Protein AF-A0A1M5KUH8-F1 (afdb_monomer_lite)

Secondary structure (DSSP, 8-state):
----------EEEEEEE-SSEEEEEEEEE-TTS-EEEEEEEEEE-----

Radius of gyration: 16.33 Å; chains: 1; bounding box: 42×22×47 Å

Structure (mmCIF, N/CA/C/O backbone):
data_AF-A0A1M5KUH8-F1
#
_entry.id   AF-A0A1M5KUH8-F1
#
loop_
_atom_site.group_PDB
_atom_site.id
_atom_site.type_symbol
_atom_site.label_atom_id
_atom_site.label_alt_id
_atom_site.label_comp_id
_atom_site.label_asym_id
_atom_site.label_entity_id
_atom_site.label_seq_id
_atom_site.pdbx_PDB_ins_code
_atom_site.Cartn_x
_atom_site.Cartn_y
_atom_site.Cartn_z
_atom_site.occupancy
_atom_site.B_iso_or_equiv
_atom_site.auth_seq_id
_atom_site.auth_comp_id
_atom_site.auth_asym_id
_atom_site.auth_atom_id
_atom_site.pdbx_PDB_model_num
ATOM 1 N N . MET A 1 1 ? -21.796 15.341 29.091 1.00 37.50 1 MET A N 1
ATOM 2 C CA . MET A 1 1 ? -21.255 15.760 27.778 1.00 37.50 1 MET A CA 1
ATOM 3 C C . MET A 1 1 ? -20.681 14.534 27.084 1.00 37.50 1 MET A C 1
ATOM 5 O O . MET A 1 1 ? -19.782 13.916 27.638 1.00 37.50 1 MET A O 1
ATOM 9 N N . LYS A 1 2 ? -21.244 14.111 25.943 1.00 42.75 2 LYS A N 1
ATOM 10 C CA . LYS A 1 2 ? -20.699 12.984 25.171 1.00 42.75 2 LYS A CA 1
ATOM 11 C C . LYS A 1 2 ? -19.428 13.477 24.489 1.00 42.75 2 LYS A C 1
ATOM 13 O O . LYS A 1 2 ? -19.501 14.179 23.490 1.00 42.75 2 LYS A O 1
ATOM 18 N N . GLN A 1 3 ? -18.281 13.179 25.08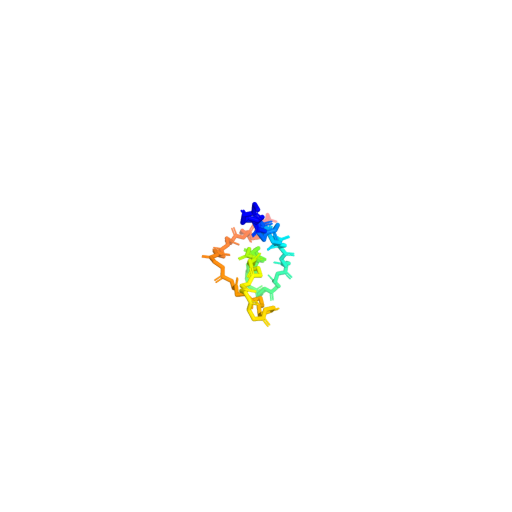7 1.00 44.53 3 GLN A N 1
ATOM 19 C CA . GLN A 1 3 ? -16.984 13.451 24.492 1.00 44.53 3 GLN A CA 1
ATOM 20 C C . GLN A 1 3 ? -16.863 12.519 23.283 1.00 44.53 3 GLN A C 1
ATOM 22 O O . GLN A 1 3 ? -16.553 11.335 23.422 1.00 44.53 3 GLN A O 1
ATOM 27 N N . THR A 1 4 ? -17.200 13.019 22.097 1.00 51.78 4 THR A N 1
ATOM 28 C CA . THR A 1 4 ? -16.834 12.384 20.835 1.00 51.78 4 THR A CA 1
ATOM 29 C C . THR A 1 4 ? -15.315 12.327 20.824 1.00 51.78 4 THR A C 1
ATOM 31 O O . THR A 1 4 ? -14.643 13.302 20.494 1.00 51.78 4 THR A O 1
ATOM 34 N N . LYS A 1 5 ? -14.756 11.193 21.267 1.00 51.69 5 LYS A N 1
ATOM 35 C CA . LYS A 1 5 ? -13.354 10.857 21.044 1.00 51.69 5 LYS A CA 1
ATOM 36 C C . LYS A 1 5 ? -13.180 10.853 19.533 1.00 51.69 5 LYS A C 1
ATOM 38 O O . LYS A 1 5 ? -13.476 9.860 18.876 1.00 51.69 5 LYS A O 1
ATOM 43 N N . HIS A 1 6 ? -12.752 11.980 18.976 1.00 50.97 6 HIS A N 1
ATOM 44 C CA . HIS A 1 6 ? -12.138 12.004 17.665 1.00 50.97 6 HIS A CA 1
ATOM 45 C C . HIS A 1 6 ? -10.951 11.055 17.782 1.00 50.97 6 HIS A C 1
ATOM 47 O O . HIS A 1 6 ? -9.920 11.415 18.345 1.00 50.97 6 HIS A O 1
ATOM 53 N N . SER A 1 7 ? -11.132 9.802 17.358 1.00 59.94 7 SER A N 1
ATOM 54 C CA . SER A 1 7 ? -10.027 8.868 17.218 1.00 59.94 7 SER A CA 1
ATOM 55 C C . SER A 1 7 ? -9.036 9.581 16.314 1.00 59.94 7 SER A C 1
ATOM 57 O O . SER A 1 7 ? -9.355 9.823 15.145 1.00 59.94 7 SER A O 1
ATOM 59 N N . ILE A 1 8 ? -7.899 10.008 16.861 1.00 60.56 8 ILE A N 1
ATOM 60 C CA . ILE A 1 8 ? -6.810 10.572 16.072 1.00 60.56 8 ILE A CA 1
ATOM 61 C C . ILE A 1 8 ? -6.532 9.510 15.016 1.00 60.56 8 ILE A C 1
ATOM 63 O O . ILE A 1 8 ? -6.106 8.404 15.349 1.00 60.56 8 ILE A O 1
ATOM 67 N N . LYS A 1 9 ? -6.919 9.783 13.765 1.00 69.00 9 LYS A N 1
ATOM 68 C CA . LYS A 1 9 ? -6.727 8.838 12.669 1.00 69.00 9 LYS A CA 1
ATOM 69 C C . LYS A 1 9 ? -5.215 8.701 12.544 1.00 69.00 9 LYS A C 1
ATOM 71 O O . LYS A 1 9 ? -4.550 9.648 12.135 1.00 69.00 9 LYS A O 1
ATOM 76 N N . ALA A 1 10 ? -4.67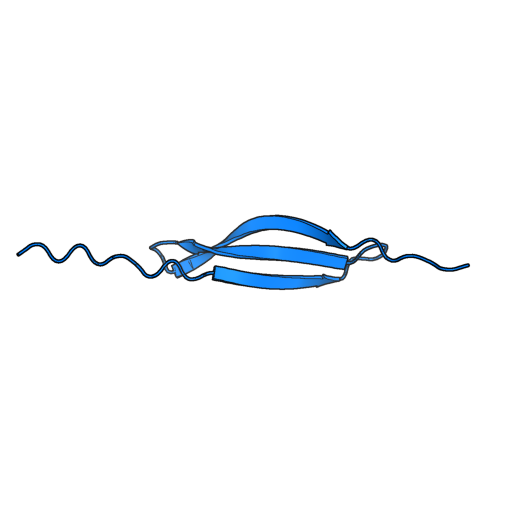4 7.580 13.008 1.00 86.69 10 ALA A N 1
ATOM 77 C CA . ALA A 1 10 ? -3.253 7.317 12.897 1.00 86.69 10 ALA A CA 1
ATOM 78 C C . ALA A 1 10 ? -2.982 6.884 11.456 1.00 86.69 10 ALA A C 1
ATOM 80 O O . ALA A 1 10 ? -3.647 5.984 10.934 1.00 86.69 10 ALA A O 1
ATOM 81 N N . HIS A 1 11 ? -2.034 7.563 10.822 1.00 91.25 11 HIS A N 1
ATOM 82 C CA . HIS A 1 11 ? -1.609 7.307 9.455 1.00 91.25 11 HIS A CA 1
ATOM 83 C C . HIS A 1 11 ? -0.114 7.005 9.465 1.00 91.25 11 HIS A C 1
ATOM 85 O O . HIS A 1 11 ? 0.620 7.577 10.273 1.00 91.25 11 HIS A O 1
ATOM 91 N N . ARG A 1 12 ? 0.330 6.121 8.575 1.00 94.00 12 ARG A N 1
ATOM 92 C CA . ARG A 1 12 ? 1.751 5.863 8.327 1.00 94.00 12 ARG A CA 1
ATOM 93 C C . ARG A 1 12 ? 1.963 5.465 6.875 1.00 94.00 12 ARG A C 1
ATOM 95 O O . ARG A 1 12 ? 1.011 5.100 6.186 1.00 94.00 12 ARG A O 1
ATOM 102 N N . TYR A 1 13 ? 3.209 5.518 6.441 1.00 94.44 13 TYR A N 1
ATOM 103 C CA . TYR A 1 13 ? 3.635 4.983 5.159 1.00 94.44 13 TYR A CA 1
ATOM 104 C C . TYR A 1 13 ? 4.714 3.924 5.374 1.00 94.44 13 TYR A C 1
ATOM 106 O O . TYR A 1 13 ? 5.461 3.978 6.351 1.00 94.44 13 TYR A O 1
ATOM 114 N N . GLU A 1 14 ? 4.774 2.967 4.460 1.00 95.38 14 GLU A N 1
ATOM 115 C CA . GLU A 1 14 ? 5.765 1.898 4.431 1.00 95.38 14 GLU A CA 1
ATOM 116 C C . GLU A 1 14 ? 6.384 1.848 3.032 1.00 95.38 14 GLU A C 1
ATOM 118 O O . GLU A 1 14 ? 5.655 1.881 2.037 1.00 95.38 14 GLU A O 1
ATOM 123 N N . LEU A 1 15 ? 7.718 1.824 2.963 1.00 95.31 15 LEU A N 1
ATOM 124 C CA . LEU A 1 15 ? 8.444 1.617 1.713 1.00 95.31 15 LEU A CA 1
ATOM 125 C C . LEU A 1 15 ? 8.543 0.113 1.463 1.00 95.31 15 LEU A C 1
ATOM 127 O O . LEU A 1 15 ? 9.051 -0.621 2.309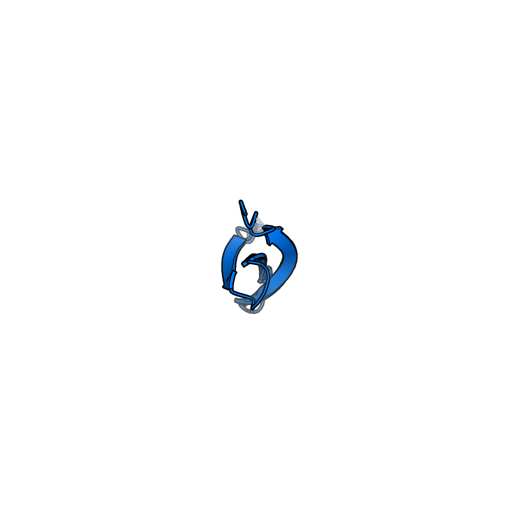 1.00 95.31 15 LEU A O 1
ATOM 131 N N . VAL A 1 16 ? 8.052 -0.330 0.313 1.00 94.94 16 VAL A N 1
ATOM 132 C CA . VAL A 1 16 ? 8.036 -1.735 -0.088 1.00 94.94 16 VAL A CA 1
ATOM 133 C C . VAL A 1 16 ? 8.894 -1.883 -1.332 1.00 94.94 16 VAL A C 1
ATOM 135 O O . VAL A 1 16 ? 8.640 -1.238 -2.346 1.00 94.94 16 VAL A O 1
ATOM 138 N N . HIS A 1 17 ? 9.907 -2.737 -1.249 1.00 93.56 17 HIS A N 1
ATOM 139 C CA . HIS A 1 17 ? 10.812 -3.004 -2.357 1.00 93.56 17 HIS A CA 1
ATOM 140 C C . HIS A 1 17 ? 10.267 -4.146 -3.213 1.00 93.56 17 HIS A C 1
ATOM 142 O O . HIS A 1 17 ? 10.103 -5.263 -2.722 1.00 93.56 17 HIS A O 1
ATOM 148 N N . GLY A 1 18 ? 9.973 -3.862 -4.479 1.00 88.50 18 GLY A N 1
ATOM 149 C CA . GLY A 1 18 ? 9.734 -4.869 -5.508 1.00 88.50 18 GLY A CA 1
ATOM 150 C C . GLY A 1 18 ? 10.991 -5.126 -6.338 1.00 88.50 18 GLY A C 1
ATOM 151 O O . GLY A 1 18 ? 12.023 -4.469 -6.159 1.00 88.50 18 GLY A O 1
ATOM 152 N N . GLU A 1 19 ? 10.896 -6.092 -7.250 1.00 88.31 19 GLU A N 1
ATOM 153 C CA . GLU A 1 19 ? 11.993 -6.452 -8.156 1.00 88.31 19 GLU A CA 1
ATOM 154 C C . GLU A 1 19 ? 12.322 -5.283 -9.102 1.00 88.31 19 GLU A C 1
ATOM 156 O O . GLU A 1 19 ? 13.436 -4.759 -9.058 1.00 88.31 19 GLU A O 1
ATOM 161 N N . ASP A 1 20 ? 11.321 -4.783 -9.834 1.00 86.31 20 ASP A N 1
ATOM 162 C CA . ASP A 1 20 ? 11.502 -3.745 -10.866 1.00 86.31 20 ASP A CA 1
ATOM 163 C C . ASP A 1 20 ? 11.111 -2.325 -10.415 1.00 86.31 20 ASP A C 1
ATOM 165 O O . ASP A 1 20 ? 11.403 -1.331 -11.081 1.00 86.31 20 ASP A O 1
ATOM 169 N N . ALA A 1 21 ? 10.425 -2.198 -9.278 1.00 90.94 21 ALA A N 1
ATOM 170 C CA . ALA A 1 21 ? 9.947 -0.919 -8.766 1.00 90.94 21 ALA A CA 1
ATOM 171 C C . ALA A 1 21 ? 9.842 -0.929 -7.243 1.00 90.94 21 ALA A C 1
ATOM 173 O O . ALA A 1 21 ? 9.652 -1.974 -6.620 1.00 90.94 21 ALA A O 1
ATOM 174 N N . ASP A 1 22 ? 9.918 0.257 -6.648 1.00 94.88 22 ASP A N 1
ATOM 175 C CA . ASP A 1 22 ? 9.597 0.455 -5.238 1.00 94.88 22 ASP A CA 1
ATOM 176 C C . ASP A 1 22 ? 8.164 0.968 -5.099 1.00 94.88 22 ASP A C 1
ATOM 178 O O . ASP A 1 22 ? 7.578 1.504 -6.040 1.00 94.88 22 ASP A O 1
ATOM 182 N N . PHE A 1 23 ? 7.575 0.818 -3.920 1.00 95.88 23 PHE A N 1
ATOM 183 C CA . PHE A 1 23 ? 6.212 1.255 -3.650 1.00 95.88 23 PHE A CA 1
ATOM 184 C C . PHE A 1 23 ? 6.118 1.955 -2.302 1.00 95.88 23 PHE A C 1
ATOM 186 O O . PHE A 1 23 ? 6.783 1.581 -1.340 1.00 95.88 23 PHE A O 1
ATOM 193 N N . ILE A 1 24 ? 5.224 2.933 -2.209 1.00 97.12 24 ILE A N 1
ATOM 194 C CA . ILE A 1 24 ? 4.789 3.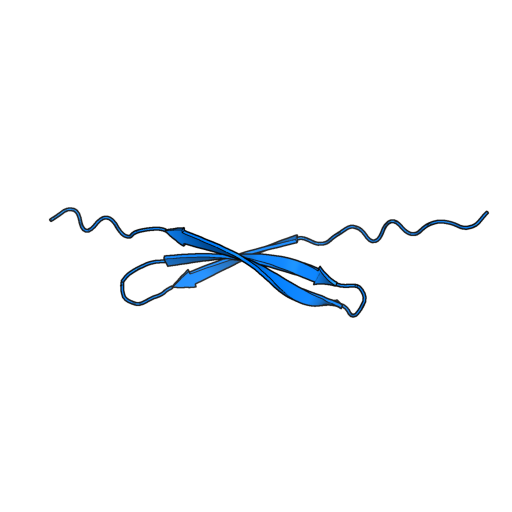515 -0.942 1.00 97.12 24 ILE A CA 1
ATOM 195 C C . ILE A 1 24 ? 3.400 2.969 -0.637 1.00 97.12 24 ILE A C 1
ATOM 197 O O . ILE A 1 24 ? 2.440 3.286 -1.343 1.00 97.12 24 ILE A O 1
ATOM 201 N N . ALA A 1 25 ? 3.279 2.184 0.431 1.00 97.38 25 ALA A N 1
ATOM 202 C CA . ALA A 1 25 ? 1.995 1.749 0.966 1.00 97.38 25 ALA A CA 1
ATOM 203 C C . ALA A 1 25 ? 1.531 2.729 2.050 1.00 97.38 25 ALA A C 1
ATOM 205 O O . ALA A 1 25 ? 2.131 2.829 3.122 1.00 97.38 25 ALA A O 1
ATOM 206 N N . TYR A 1 26 ? 0.449 3.456 1.786 1.00 96.25 26 TYR A N 1
ATOM 207 C CA . TYR A 1 26 ? -0.183 4.332 2.764 1.00 96.25 26 TYR A CA 1
ATOM 208 C C . TYR A 1 26 ? -1.192 3.545 3.593 1.00 96.25 26 TYR A C 1
ATOM 210 O O . TYR A 1 26 ? -2.158 2.991 3.063 1.00 96.25 26 TYR A O 1
ATOM 218 N N . GLN A 1 27 ? -0.987 3.519 4.905 1.00 95.25 27 GLN A N 1
ATOM 219 C CA . GLN A 1 27 ? -1.787 2.738 5.835 1.00 95.25 27 GLN A CA 1
ATOM 220 C C . GLN A 1 27 ? -2.496 3.636 6.843 1.00 95.25 27 GLN A C 1
ATOM 222 O O . GLN A 1 27 ? -1.957 4.633 7.337 1.00 95.25 27 GLN A O 1
ATOM 227 N N . ARG A 1 28 ? -3.710 3.229 7.205 1.00 93.50 28 ARG A N 1
ATOM 228 C CA . ARG A 1 28 ? -4.509 3.872 8.245 1.00 93.50 28 ARG A CA 1
ATOM 229 C C . ARG A 1 28 ? -4.864 2.859 9.322 1.00 93.50 28 ARG A C 1
ATOM 231 O O . ARG A 1 28 ? -5.195 1.715 9.018 1.00 93.50 28 ARG A O 1
ATOM 238 N N . LYS A 1 29 ? -4.809 3.300 10.579 1.00 91.62 29 LYS A N 1
ATOM 239 C CA . LYS A 1 29 ? -5.257 2.505 11.723 1.00 91.62 29 LYS A CA 1
ATOM 240 C C . LYS A 1 29 ? -6.775 2.604 11.871 1.00 91.62 29 LYS A C 1
ATOM 242 O O . LYS A 1 29 ? -7.319 3.715 11.942 1.00 91.62 29 LYS A O 1
ATOM 247 N N . PHE A 1 30 ? -7.443 1.457 11.918 1.00 83.44 30 PHE A N 1
ATOM 248 C CA . PHE A 1 30 ? -8.880 1.341 12.164 1.00 83.44 30 PHE A CA 1
ATOM 249 C C . PHE A 1 30 ? -9.169 1.092 13.651 1.00 83.44 30 PHE A C 1
ATOM 251 O O . PHE A 1 30 ? -8.252 0.989 14.466 1.00 83.44 30 PHE A O 1
ATOM 258 N N . GLY A 1 31 ? -10.449 1.134 14.035 1.00 74.44 31 GLY A N 1
ATOM 259 C CA . GLY A 1 31 ? -10.884 1.194 15.438 1.00 74.44 31 GLY A CA 1
ATOM 260 C C . GLY A 1 31 ? -10.468 -0.002 16.303 1.00 74.44 31 GLY A C 1
ATOM 261 O O . GLY A 1 31 ? -10.338 0.151 17.513 1.00 74.44 31 GLY A O 1
ATOM 262 N N . ASP A 1 32 ? -10.212 -1.152 15.687 1.00 81.81 32 ASP A N 1
ATOM 263 C CA . ASP A 1 32 ? -9.670 -2.375 16.298 1.00 81.81 32 ASP A CA 1
ATOM 264 C C . ASP A 1 32 ? -8.139 -2.343 16.472 1.00 81.81 32 ASP A C 1
ATOM 266 O O . ASP A 1 32 ? -7.537 -3.247 17.044 1.00 81.81 32 ASP A O 1
ATOM 270 N N . GLY A 1 33 ? -7.495 -1.280 15.998 1.00 83.50 33 GLY A N 1
ATOM 271 C CA . GLY A 1 33 ? -6.055 -1.117 16.007 1.00 83.50 33 GLY A CA 1
ATOM 272 C C . GLY A 1 33 ? -5.335 -1.796 14.845 1.00 83.50 33 GLY A C 1
ATOM 273 O O . GLY A 1 33 ? -4.104 -1.694 14.787 1.00 83.50 33 GLY A O 1
ATOM 274 N N . LEU A 1 34 ? -6.070 -2.411 13.915 1.00 89.75 34 LEU A N 1
ATOM 275 C CA . LEU A 1 34 ? -5.513 -2.990 12.703 1.00 89.75 34 LEU A CA 1
ATOM 276 C C . LEU A 1 34 ? -5.064 -1.880 11.748 1.00 89.75 34 LEU A C 1
ATOM 278 O O . LEU A 1 34 ? -5.755 -0.877 11.542 1.00 89.75 34 LEU A O 1
ATOM 282 N N . TRP A 1 35 ? -3.885 -2.064 11.163 1.00 92.25 35 TRP A N 1
ATOM 283 C CA . TRP A 1 35 ? -3.409 -1.239 10.061 1.00 92.25 35 TRP A CA 1
ATOM 284 C C . TRP A 1 35 ? -3.870 -1.850 8.747 1.00 92.25 35 TRP A C 1
ATOM 286 O O . TRP A 1 35 ? -3.646 -3.031 8.500 1.00 92.25 35 TRP A O 1
ATOM 296 N N . GLN A 1 36 ? -4.477 -1.033 7.894 1.00 93.31 36 GLN A N 1
ATOM 297 C CA . GLN A 1 36 ? -4.884 -1.449 6.558 1.00 93.31 36 GLN A CA 1
ATOM 298 C C . GLN A 1 36 ? -4.340 -0.463 5.527 1.00 93.31 36 GLN A C 1
ATOM 300 O O . GLN A 1 36 ? -4.388 0.755 5.732 1.00 93.31 36 GLN A O 1
ATOM 305 N N . THR A 1 37 ? -3.813 -0.997 4.427 1.00 95.25 37 THR A N 1
ATOM 306 C CA . THR A 1 37 ? -3.364 -0.208 3.279 1.00 95.25 37 THR A CA 1
ATOM 307 C C . THR A 1 37 ? -4.573 0.378 2.564 1.00 95.25 37 THR A C 1
ATOM 309 O O . THR A 1 37 ? -5.486 -0.347 2.178 1.00 95.25 37 THR A O 1
ATOM 312 N N . VAL A 1 38 ? -4.582 1.698 2.413 1.00 94.56 38 VAL A N 1
ATOM 313 C CA . VAL A 1 38 ? -5.659 2.448 1.751 1.00 94.56 38 VAL A CA 1
ATOM 314 C C . VAL A 1 38 ? -5.265 2.807 0.320 1.00 94.56 38 VAL A C 1
ATOM 316 O O . VAL A 1 38 ? -6.119 2.823 -0.560 1.00 94.56 38 VAL A O 1
ATOM 319 N N . SER A 1 39 ? -3.975 3.055 0.089 1.00 96.00 39 SER A N 1
ATOM 320 C CA . SER A 1 39 ? -3.426 3.377 -1.227 1.00 96.00 39 SER A CA 1
ATOM 321 C C . SER A 1 39 ? -2.006 2.840 -1.348 1.00 96.00 39 SER A C 1
ATOM 323 O O . SER A 1 39 ? -1.256 2.872 -0.373 1.00 96.00 39 SER A O 1
ATOM 325 N N . THR A 1 40 ? -1.623 2.428 -2.554 1.00 96.88 40 THR A N 1
ATOM 326 C CA . THR A 1 40 ? -0.244 2.059 -2.893 1.00 96.88 40 THR A CA 1
ATOM 327 C C . THR A 1 40 ? 0.189 2.856 -4.109 1.00 96.88 40 THR A C 1
ATOM 329 O O . THR A 1 40 ? -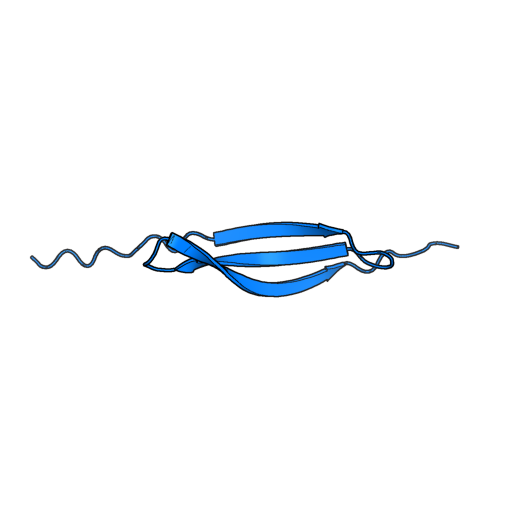0.515 2.857 -5.119 1.00 96.88 40 THR A O 1
ATOM 332 N N . TRP A 1 41 ? 1.314 3.557 -4.013 1.00 97.25 41 TRP A N 1
ATOM 333 C CA . TRP A 1 41 ? 1.879 4.337 -5.113 1.00 97.25 41 TRP A CA 1
ATOM 334 C C . TRP A 1 41 ? 3.192 3.707 -5.559 1.00 97.25 41 TRP A C 1
ATOM 336 O O . TRP A 1 41 ? 4.022 3.370 -4.722 1.00 97.25 41 TRP A O 1
ATOM 346 N N . MET A 1 42 ? 3.375 3.553 -6.866 1.00 95.06 42 MET A N 1
ATOM 347 C CA . MET A 1 42 ? 4.609 3.039 -7.454 1.00 95.06 42 MET A CA 1
ATOM 348 C C . MET A 1 42 ? 5.642 4.163 -7.577 1.00 95.06 42 MET A C 1
ATOM 350 O O . MET A 1 42 ? 5.329 5.250 -8.064 1.00 95.06 42 MET A O 1
ATOM 354 N N . ILE A 1 43 ? 6.872 3.878 -7.170 1.00 93.06 43 ILE A N 1
ATOM 355 C CA . ILE A 1 43 ? 8.068 4.666 -7.441 1.00 93.06 43 ILE A CA 1
ATOM 356 C C . ILE A 1 43 ? 8.815 3.939 -8.570 1.00 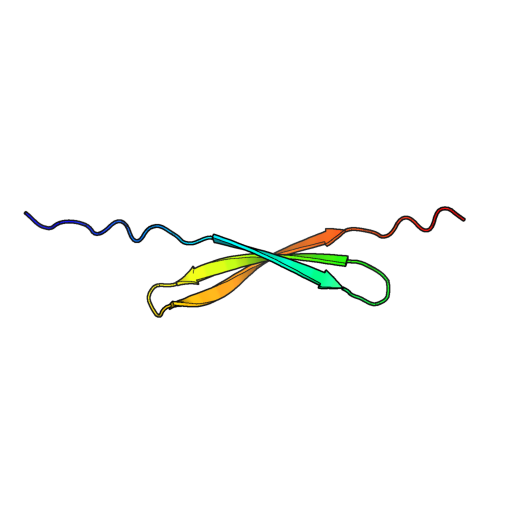93.06 43 ILE A C 1
ATOM 358 O O . ILE A 1 43 ? 9.441 2.904 -8.319 1.00 93.06 43 ILE A O 1
ATOM 362 N N . PRO A 1 44 ? 8.744 4.431 -9.818 1.00 86.12 44 PRO A N 1
ATOM 363 C CA . PRO A 1 44 ? 9.493 3.830 -10.911 1.00 86.12 44 PRO A CA 1
ATOM 364 C C . PRO A 1 44 ? 10.989 3.986 -10.637 1.00 86.12 44 PRO A C 1
ATOM 366 O O . PRO A 1 44 ? 11.466 5.092 -10.369 1.00 86.12 44 PRO A O 1
ATOM 369 N N . ARG A 1 45 ? 11.744 2.890 -10.733 1.00 84.62 45 ARG A N 1
ATOM 370 C CA . ARG A 1 45 ? 13.201 2.978 -10.793 1.00 84.62 45 ARG A CA 1
ATOM 371 C C . ARG A 1 45 ? 13.554 3.429 -12.202 1.00 84.62 45 ARG A C 1
ATOM 373 O O . ARG A 1 45 ? 13.352 2.700 -13.167 1.00 84.62 45 ARG A O 1
ATOM 380 N N . THR A 1 46 ? 14.024 4.663 -12.346 1.00 76.75 46 THR A N 1
ATOM 381 C CA . THR A 1 46 ? 14.626 5.082 -13.609 1.00 76.75 46 THR A CA 1
ATOM 382 C C . THR A 1 46 ? 15.951 4.346 -13.734 1.00 76.75 46 THR A C 1
ATOM 384 O O . THR A 1 46 ? 16.944 4.754 -13.127 1.00 76.75 46 THR A O 1
ATOM 387 N N . GLU A 1 47 ? 15.966 3.253 -14.491 1.00 69.44 47 GLU A N 1
ATOM 388 C CA . GLU A 1 47 ? 17.206 2.731 -15.048 1.00 69.44 47 GLU A CA 1
ATOM 389 C C . GLU A 1 47 ? 17.730 3.797 -16.012 1.00 69.44 47 GLU A C 1
ATOM 391 O O . GLU A 1 47 ? 17.342 3.861 -17.176 1.00 69.44 47 GLU A O 1
ATOM 396 N N . TYR A 1 48 ? 18.555 4.715 -15.511 1.00 58.75 48 TYR A N 1
ATOM 397 C CA . TYR A 1 48 ? 19.386 5.523 -16.389 1.00 58.75 48 TYR A CA 1
ATOM 398 C C . TYR A 1 48 ? 20.423 4.569 -16.980 1.00 58.75 48 TYR A C 1
ATOM 400 O O . TYR A 1 48 ? 21.436 4.279 -16.341 1.00 58.75 48 TYR A O 1
ATOM 408 N N . ARG A 1 49 ? 20.116 4.028 -18.159 1.00 56.81 49 ARG A N 1
ATOM 409 C CA . ARG A 1 49 ? 21.061 3.302 -19.001 1.00 56.81 49 ARG A CA 1
ATOM 410 C C . ARG A 1 49 ? 21.506 4.176 -20.160 1.00 56.81 49 ARG A C 1
ATOM 412 O O . ARG A 1 49 ? 20.636 4.858 -20.744 1.00 56.81 49 ARG A O 1
#

Organism: NCBI:txid1437360

Foldseek 3Di:
DPPPPPPPWDKDWDWADDDQWIKIFIWTQDPVRDIDGPDIDTDGDPPPD

pLDDT: mean 82.23, std 17.21, range [37.5, 97.38]

Sequence (49 aa):
MKQTKHSIKAHRYELVHGEDADFIAYQRKFGDGLWQTVSTWMIPRTEYR